Protein AF-A0A533RY03-F1 (afdb_monomer_lite)

Secondary structure (DSSP, 8-state):
---HHHHHHHHHHHHHHHHHHHHHHHHHHHHHTTT--HHHHHTSHHHHTT--HHHHHHHHT-HHHHHHHHHHHHHHHT--------

Structure (mmCIF, N/CA/C/O backbone):
data_AF-A0A533RY03-F1
#
_entry.id   AF-A0A533RY03-F1
#
loop_
_atom_site.group_PDB
_atom_site.id
_atom_site.type_symbol
_atom_site.label_atom_id
_atom_site.label_alt_id
_atom_site.label_comp_id
_atom_site.label_asym_id
_atom_site.label_entity_id
_atom_site.label_seq_id
_atom_site.pdbx_PDB_ins_code
_atom_site.Cartn_x
_atom_site.Cartn_y
_atom_site.Cartn_z
_atom_site.occupancy
_atom_site.B_iso_or_equiv
_atom_site.auth_seq_id
_atom_site.auth_comp_id
_atom_site.auth_asym_id
_atom_site.auth_atom_id
_atom_site.pdbx_PDB_model_num
ATOM 1 N N . MET A 1 1 ? 31.244 -0.951 -22.273 1.00 55.84 1 MET A N 1
ATOM 2 C CA . MET A 1 1 ? 30.258 0.059 -22.710 1.00 55.84 1 MET A CA 1
ATOM 3 C C . MET A 1 1 ? 28.923 -0.653 -22.752 1.00 55.84 1 MET A C 1
ATOM 5 O O . MET A 1 1 ? 28.881 -1.710 -23.369 1.00 55.84 1 MET A O 1
ATOM 9 N N . ALA A 1 2 ? 27.907 -0.167 -22.038 1.00 71.19 2 ALA A N 1
ATOM 10 C CA . ALA A 1 2 ? 26.570 -0.759 -22.102 1.00 71.19 2 ALA A CA 1
ATOM 11 C C . ALA A 1 2 ? 26.026 -0.618 -23.531 1.00 71.19 2 ALA A C 1
ATOM 13 O O . ALA A 1 2 ? 26.230 0.424 -24.162 1.00 71.19 2 ALA A O 1
ATOM 14 N N . SER A 1 3 ? 25.406 -1.671 -24.064 1.00 86.88 3 SER A N 1
ATOM 15 C CA . SER A 1 3 ? 24.765 -1.607 -25.374 1.00 86.88 3 SER A CA 1
ATOM 16 C C . SER A 1 3 ? 23.522 -0.726 -25.282 1.00 86.88 3 SER A C 1
ATOM 18 O O . SER A 1 3 ? 22.862 -0.672 -24.248 1.00 86.88 3 SER A O 1
ATOM 20 N N . ILE A 1 4 ? 23.146 -0.072 -26.382 1.00 81.12 4 ILE A N 1
ATOM 21 C CA . ILE A 1 4 ? 21.883 0.682 -26.472 1.00 81.12 4 ILE A CA 1
ATOM 22 C C . ILE A 1 4 ? 20.691 -0.217 -26.104 1.00 81.12 4 ILE A C 1
ATOM 24 O O . ILE A 1 4 ? 19.736 0.244 -25.487 1.00 81.12 4 ILE A O 1
ATOM 28 N N . ASN A 1 5 ? 20.773 -1.511 -26.425 1.00 81.75 5 ASN A N 1
ATOM 29 C CA . ASN A 1 5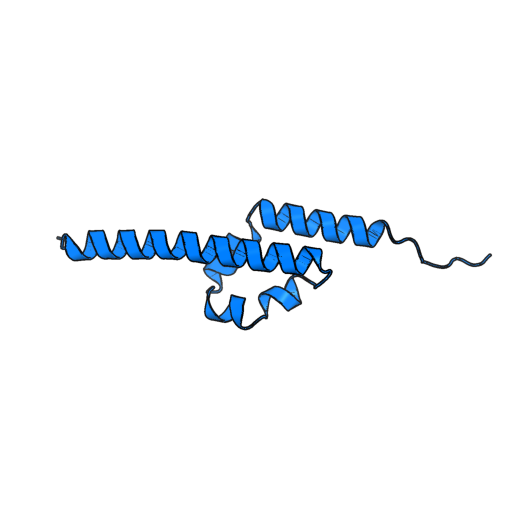 ? 19.750 -2.484 -26.061 1.00 81.75 5 ASN A CA 1
ATOM 30 C C . ASN A 1 5 ? 19.651 -2.709 -24.543 1.00 81.75 5 ASN A C 1
ATOM 32 O O . ASN A 1 5 ? 18.549 -2.893 -24.042 1.00 81.75 5 ASN A O 1
ATOM 36 N N . ASP A 1 6 ? 20.774 -2.657 -23.821 1.00 80.31 6 ASP A N 1
ATOM 37 C CA . ASP A 1 6 ? 20.792 -2.804 -22.361 1.00 80.31 6 ASP A CA 1
ATOM 38 C C . ASP A 1 6 ? 20.141 -1.577 -21.709 1.00 80.31 6 ASP A C 1
ATOM 40 O O . ASP A 1 6 ? 19.264 -1.714 -20.871 1.00 80.31 6 ASP A O 1
ATOM 44 N N . ILE A 1 7 ? 20.457 -0.373 -22.201 1.00 77.62 7 ILE A N 1
ATOM 45 C CA . ILE A 1 7 ? 19.878 0.887 -21.704 1.00 77.62 7 ILE A CA 1
ATOM 46 C C . ILE A 1 7 ? 18.359 0.938 -21.927 1.00 77.62 7 ILE A C 1
ATOM 48 O O . ILE A 1 7 ? 17.610 1.348 -21.043 1.00 77.62 7 ILE A O 1
ATOM 52 N N . VAL A 1 8 ? 17.893 0.534 -23.113 1.00 74.75 8 VAL A N 1
ATOM 53 C CA . VAL A 1 8 ? 16.456 0.481 -23.421 1.00 74.75 8 VAL A CA 1
ATOM 54 C C . VAL A 1 8 ? 15.768 -0.567 -22.552 1.00 74.75 8 VAL A C 1
ATOM 56 O O . VAL A 1 8 ? 14.702 -0.295 -22.011 1.00 74.75 8 VAL A O 1
ATOM 59 N N . LYS A 1 9 ? 16.375 -1.743 -22.384 1.00 73.81 9 LYS A N 1
ATOM 60 C CA . LYS A 1 9 ? 15.825 -2.807 -21.548 1.00 73.81 9 LYS A CA 1
ATOM 61 C C . LYS A 1 9 ? 15.700 -2.368 -20.087 1.00 73.81 9 LYS A C 1
ATOM 63 O O . LYS A 1 9 ? 14.607 -2.474 -19.548 1.00 73.81 9 LYS A O 1
ATOM 68 N N . ASP A 1 10 ? 16.750 -1.801 -19.502 1.00 73.31 10 ASP A N 1
ATOM 69 C CA . ASP A 1 10 ? 16.750 -1.326 -18.113 1.00 73.31 10 ASP A CA 1
ATOM 70 C C . ASP A 1 10 ? 15.699 -0.221 -17.896 1.00 73.31 10 ASP A C 1
ATOM 72 O O . ASP A 1 10 ? 14.999 -0.199 -16.886 1.00 73.31 10 ASP A O 1
ATOM 76 N N . PHE A 1 11 ? 15.528 0.673 -18.878 1.00 71.50 11 PHE A N 1
ATOM 77 C CA . PHE A 1 11 ? 14.497 1.711 -18.839 1.00 71.50 11 PHE A CA 1
ATOM 78 C C . PHE A 1 11 ? 13.074 1.133 -18.906 1.00 71.50 11 PHE A C 1
ATOM 80 O O . PHE A 1 11 ? 12.203 1.536 -18.137 1.00 71.50 11 PHE A O 1
ATOM 87 N N . PHE A 1 12 ? 12.824 0.178 -19.806 1.00 63.19 12 PHE A N 1
ATOM 88 C CA . PHE A 1 12 ? 11.524 -0.490 -19.910 1.00 63.19 12 PHE A CA 1
ATOM 89 C C . PHE A 1 12 ? 11.218 -1.372 -18.694 1.00 63.19 12 PHE A C 1
ATOM 91 O O . PHE A 1 12 ? 10.058 -1.453 -18.288 1.00 63.19 12 PHE A O 1
ATOM 98 N N . GLU A 1 13 ? 12.231 -2.018 -18.114 1.00 68.62 13 GLU A N 1
ATOM 99 C CA . GLU A 1 13 ? 12.109 -2.772 -16.867 1.00 68.62 13 GLU A CA 1
ATOM 100 C C . GLU A 1 13 ? 11.744 -1.837 -15.709 1.00 68.62 13 GLU A C 1
ATOM 102 O O . GLU A 1 13 ? 10.774 -2.128 -15.015 1.00 68.62 13 GLU A O 1
ATOM 107 N N . GLY A 1 14 ? 12.399 -0.676 -15.581 1.00 60.41 14 GLY A N 1
ATOM 108 C CA . GLY A 1 14 ? 12.053 0.339 -14.577 1.00 60.41 14 GLY A CA 1
ATOM 109 C C . GLY A 1 14 ? 10.625 0.882 -14.716 1.00 60.41 14 GLY A C 1
ATOM 110 O O . GLY A 1 14 ? 9.870 0.882 -13.751 1.00 60.41 14 GLY A O 1
ATOM 111 N N . LEU A 1 15 ? 10.201 1.252 -15.932 1.00 60.53 15 LEU A N 1
ATOM 112 C CA . LEU A 1 15 ? 8.827 1.722 -16.178 1.00 60.53 15 LEU A CA 1
ATOM 113 C C . LEU A 1 15 ? 7.760 0.653 -15.898 1.00 60.53 15 LEU A C 1
ATOM 115 O O . LEU A 1 15 ? 6.649 0.964 -15.468 1.00 60.53 15 LEU A O 1
ATOM 119 N N . SER A 1 16 ? 8.070 -0.609 -16.205 1.00 65.31 16 SER A N 1
ATOM 120 C CA . SER A 1 16 ? 7.150 -1.724 -15.960 1.00 65.31 16 SER A CA 1
ATOM 121 C C . SER A 1 16 ? 7.013 -2.022 -14.471 1.00 65.31 16 SER A C 1
ATOM 123 O O . SER A 1 16 ? 5.947 -2.466 -14.043 1.00 65.31 16 SER A O 1
ATOM 125 N N . ASP A 1 17 ? 8.074 -1.775 -13.703 1.00 71.19 17 ASP A N 1
ATOM 126 C CA . ASP A 1 17 ? 8.085 -1.915 -12.253 1.00 71.19 17 ASP A CA 1
ATOM 127 C C . ASP A 1 17 ? 7.195 -0.866 -11.588 1.00 71.19 17 ASP A C 1
ATOM 129 O O . ASP A 1 17 ? 6.306 -1.234 -10.825 1.00 71.19 17 ASP A O 1
ATOM 133 N N . ASP A 1 18 ? 7.330 0.406 -11.977 1.00 74.50 18 ASP A N 1
ATOM 134 C CA . ASP A 1 18 ? 6.509 1.506 -11.453 1.00 74.50 18 ASP A CA 1
ATOM 135 C C . ASP A 1 18 ? 5.007 1.250 -11.677 1.00 74.50 18 ASP A C 1
ATOM 137 O O . ASP A 1 18 ? 4.192 1.353 -10.760 1.00 74.50 18 ASP A O 1
ATOM 141 N N . ALA A 1 19 ? 4.629 0.830 -12.890 1.00 81.69 19 ALA A N 1
ATOM 142 C CA . ALA A 1 19 ? 3.234 0.531 -13.223 1.00 81.69 19 ALA A CA 1
ATOM 143 C C . ALA A 1 19 ? 2.695 -0.723 -12.507 1.00 81.69 19 ALA A C 1
ATOM 145 O O . ALA A 1 19 ? 1.484 -0.870 -12.304 1.00 81.69 19 ALA A O 1
ATOM 146 N N . LEU A 1 20 ? 3.565 -1.678 -12.170 1.00 85.19 20 LEU A N 1
ATOM 147 C CA . LEU A 1 20 ? 3.194 -2.861 -11.401 1.00 85.19 20 LEU A CA 1
ATOM 148 C C . LEU A 1 20 ? 3.035 -2.510 -9.920 1.00 85.19 20 LEU A C 1
ATOM 150 O O . LEU A 1 20 ? 2.047 -2.934 -9.318 1.00 85.19 20 LEU A O 1
ATOM 154 N N . GLU A 1 21 ? 3.950 -1.718 -9.363 1.00 84.75 21 GLU A N 1
ATOM 155 C CA . GLU A 1 21 ? 3.869 -1.193 -8.001 1.00 84.75 21 GLU A CA 1
ATOM 156 C C . GLU A 1 21 ? 2.582 -0.394 -7.797 1.00 84.75 21 GLU A C 1
ATOM 158 O O . GLU A 1 21 ? 1.832 -0.696 -6.869 1.00 84.75 21 GLU A O 1
ATOM 163 N N . GLU A 1 22 ? 2.255 0.529 -8.706 1.00 87.12 22 GLU A N 1
ATOM 164 C CA . GLU A 1 22 ? 1.022 1.326 -8.655 1.00 87.12 22 GLU A CA 1
ATOM 165 C C . GLU A 1 22 ? -0.229 0.433 -8.592 1.00 87.12 22 GLU A C 1
ATOM 167 O O . GLU A 1 22 ? -1.078 0.582 -7.713 1.00 87.12 22 GLU A O 1
ATOM 172 N N . ARG A 1 23 ? -0.307 -0.601 -9.438 1.00 90.75 23 ARG A N 1
ATOM 173 C CA . ARG A 1 23 ? -1.429 -1.558 -9.419 1.00 90.75 23 ARG A CA 1
ATOM 174 C C . ARG A 1 23 ? -1.507 -2.373 -8.134 1.00 90.75 23 ARG A C 1
ATOM 176 O O . ARG A 1 23 ? -2.594 -2.813 -7.752 1.00 90.75 23 ARG A O 1
ATOM 183 N N . VAL A 1 24 ? -0.370 -2.668 -7.507 1.00 90.62 24 VAL A N 1
ATOM 184 C CA . VAL A 1 24 ? -0.347 -3.375 -6.223 1.00 90.62 24 VAL A CA 1
ATOM 185 C C . VAL A 1 24 ? -0.784 -2.440 -5.095 1.00 90.62 24 VAL A C 1
ATOM 187 O O . VAL A 1 24 ? -1.586 -2.859 -4.264 1.00 90.62 24 VAL A O 1
ATOM 190 N N . VAL A 1 25 ? -0.364 -1.173 -5.108 1.00 90.69 25 VAL A N 1
ATOM 191 C CA . VAL A 1 25 ? -0.840 -0.131 -4.182 1.00 90.69 25 VAL A CA 1
ATOM 192 C C . VAL A 1 25 ? -2.360 0.012 -4.275 1.00 90.69 25 VAL A C 1
ATOM 194 O O . VAL A 1 25 ? -3.052 -0.146 -3.269 1.00 90.69 25 VAL A O 1
ATOM 197 N N . GLU A 1 26 ? -2.900 0.207 -5.481 1.00 93.31 26 GLU A N 1
ATOM 198 C CA . GLU A 1 26 ? -4.346 0.314 -5.719 1.00 93.31 26 GLU A CA 1
ATOM 199 C C . GLU A 1 26 ? -5.111 -0.922 -5.231 1.00 93.31 26 GLU A C 1
ATOM 201 O O . GLU A 1 26 ? -6.195 -0.813 -4.647 1.00 93.31 26 GLU A O 1
ATOM 206 N N . TYR A 1 27 ? -4.554 -2.115 -5.473 1.00 94.56 27 TYR A N 1
ATOM 207 C CA . TYR A 1 27 ? -5.120 -3.366 -4.983 1.00 94.56 27 TYR A CA 1
ATOM 208 C C . TYR A 1 27 ? -5.220 -3.354 -3.458 1.00 94.56 27 TYR A C 1
ATOM 210 O O . TYR A 1 27 ? -6.303 -3.598 -2.926 1.00 94.56 27 TYR A O 1
ATOM 218 N N . ILE A 1 28 ? -4.122 -3.038 -2.767 1.00 92.88 28 ILE A N 1
ATOM 219 C CA . ILE A 1 28 ? -4.074 -3.067 -1.307 1.00 92.88 28 ILE A CA 1
ATOM 220 C C . ILE A 1 28 ? -5.030 -2.021 -0.719 1.00 92.88 28 ILE A C 1
ATOM 222 O O . ILE A 1 28 ? -5.846 -2.372 0.130 1.00 92.88 28 ILE A O 1
ATOM 226 N N . VAL A 1 29 ? -5.015 -0.778 -1.216 1.00 92.19 29 VAL A N 1
ATOM 227 C CA . VAL A 1 29 ? -5.933 0.294 -0.779 1.00 92.19 29 VAL A CA 1
ATOM 228 C C . VAL A 1 29 ? -7.392 -0.147 -0.896 1.00 92.19 29 VAL A C 1
ATOM 230 O O . VAL A 1 29 ? -8.177 -0.001 0.043 1.00 92.19 29 VAL A O 1
ATOM 233 N N . ARG A 1 30 ? -7.765 -0.746 -2.032 1.00 95.31 30 ARG A N 1
ATOM 234 C CA . ARG A 1 30 ? -9.129 -1.236 -2.245 1.00 95.31 30 ARG A CA 1
ATOM 235 C C . ARG A 1 30 ? -9.516 -2.328 -1.249 1.00 95.31 30 ARG A C 1
ATOM 237 O O . ARG A 1 30 ? -10.664 -2.353 -0.813 1.00 95.31 30 ARG A O 1
ATOM 244 N N . GLU A 1 31 ? -8.613 -3.245 -0.920 1.00 94.50 31 GLU A N 1
ATOM 245 C CA . GLU A 1 31 ? -8.892 -4.307 0.052 1.00 94.50 31 GLU A CA 1
ATOM 246 C C . GLU A 1 31 ? -8.959 -3.774 1.494 1.00 94.50 31 GLU A C 1
ATOM 248 O O . GLU A 1 31 ? -9.815 -4.219 2.261 1.00 94.50 31 GLU A O 1
ATOM 253 N N . LEU A 1 32 ? -8.155 -2.763 1.843 1.00 91.31 32 LEU A N 1
ATOM 254 C CA . LEU A 1 32 ? -8.254 -2.068 3.132 1.00 91.31 32 LEU A CA 1
ATOM 255 C C . LEU A 1 32 ? -9.612 -1.374 3.297 1.00 91.31 32 LEU A C 1
ATOM 257 O O . LEU A 1 32 ? -10.256 -1.526 4.334 1.00 91.31 32 LEU A O 1
ATOM 261 N N . HIS A 1 33 ? -10.110 -0.697 2.259 1.00 90.00 33 HIS A N 1
ATOM 262 C CA . HIS A 1 33 ? -11.453 -0.099 2.275 1.00 90.00 33 H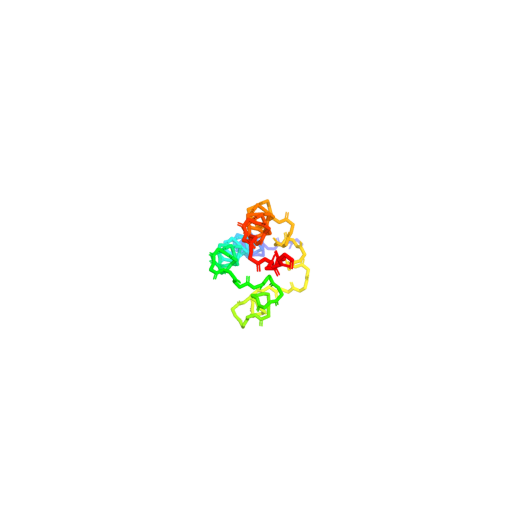IS A CA 1
ATOM 263 C C . HIS A 1 33 ? -12.588 -1.131 2.399 1.00 90.00 33 HIS A C 1
ATOM 265 O O . HIS A 1 33 ? -13.707 -0.776 2.758 1.00 90.00 33 HIS A O 1
ATOM 271 N N . LYS A 1 34 ? -12.330 -2.417 2.127 1.00 91.94 34 LYS A N 1
ATOM 272 C CA . LYS A 1 34 ? -13.284 -3.511 2.390 1.00 91.94 34 LYS A CA 1
ATOM 273 C C . LYS A 1 34 ? -13.207 -4.042 3.827 1.00 91.94 34 LYS A C 1
ATOM 275 O O . LYS A 1 34 ? -13.941 -4.967 4.162 1.00 91.94 34 LYS A O 1
ATOM 280 N N . GLY A 1 35 ? -12.314 -3.496 4.653 1.00 88.50 35 GLY A N 1
ATOM 281 C CA . GLY A 1 35 ? -12.108 -3.899 6.043 1.00 88.50 35 GLY A CA 1
ATOM 282 C C . GLY A 1 35 ? -11.153 -5.081 6.235 1.00 88.50 35 GLY A C 1
ATOM 283 O O . GLY A 1 35 ? -11.052 -5.589 7.349 1.00 88.50 35 GLY A O 1
ATOM 284 N N . ARG A 1 36 ? -10.449 -5.542 5.187 1.00 92.94 36 ARG A N 1
ATOM 285 C CA . ARG A 1 36 ? -9.412 -6.580 5.343 1.00 92.94 36 ARG A CA 1
ATOM 286 C C . ARG A 1 36 ? -8.177 -5.986 6.017 1.00 92.94 36 ARG A C 1
ATOM 288 O O . ARG A 1 36 ? -7.825 -4.836 5.765 1.00 92.94 36 ARG A O 1
ATOM 295 N N . SER A 1 37 ? -7.505 -6.766 6.862 1.00 90.25 37 SER A N 1
ATOM 296 C CA . SER A 1 37 ? -6.284 -6.305 7.537 1.00 90.25 37 SER A CA 1
ATOM 297 C C . SER A 1 37 ? -5.107 -6.208 6.562 1.00 90.25 37 SER A C 1
ATOM 299 O O . SER A 1 37 ? -4.963 -7.050 5.676 1.00 90.25 37 SER A O 1
ATOM 301 N N . LEU A 1 38 ? -4.219 -5.225 6.751 1.00 87.88 38 LEU A N 1
ATOM 302 C CA . LEU A 1 38 ? -3.042 -5.049 5.890 1.00 87.88 38 LEU A CA 1
ATOM 303 C C . LEU A 1 38 ? -2.185 -6.320 5.800 1.00 87.88 38 LEU A C 1
ATOM 305 O O . LEU A 1 38 ? -1.762 -6.702 4.715 1.00 87.88 38 LEU A O 1
ATOM 309 N N . THR A 1 39 ? -1.963 -7.002 6.925 1.00 88.94 39 THR A N 1
ATOM 310 C CA . THR A 1 39 ? -1.176 -8.242 6.978 1.00 88.94 39 THR A CA 1
ATOM 311 C C . THR A 1 39 ? -1.790 -9.366 6.153 1.00 88.94 39 THR A C 1
ATOM 313 O O . THR A 1 39 ? -1.063 -10.126 5.528 1.00 88.94 39 THR A O 1
ATOM 316 N N . GLU A 1 40 ? -3.119 -9.464 6.124 1.00 92.06 40 GLU A N 1
ATOM 317 C CA . GLU A 1 40 ? -3.812 -10.469 5.317 1.00 92.06 40 GLU A CA 1
ATOM 318 C C . GLU A 1 40 ? -3.682 -10.159 3.823 1.00 92.06 40 GLU A C 1
ATOM 320 O O . GLU A 1 40 ? -3.418 -11.053 3.026 1.00 92.06 40 GLU A O 1
ATOM 325 N N . VAL A 1 41 ? -3.805 -8.883 3.448 1.00 91.94 41 VAL A N 1
ATOM 326 C CA . VAL A 1 41 ? -3.712 -8.448 2.049 1.00 91.94 41 VAL A CA 1
ATOM 327 C C . VAL A 1 41 ? -2.281 -8.566 1.511 1.00 91.94 41 VAL A C 1
ATOM 329 O O . VAL A 1 41 ? -2.085 -8.958 0.363 1.00 91.94 41 VAL A O 1
ATOM 332 N N . LEU A 1 42 ? -1.260 -8.279 2.328 1.00 88.94 42 LEU A N 1
ATOM 333 C CA . LEU A 1 42 ? 0.147 -8.473 1.946 1.00 88.94 42 LEU A CA 1
ATOM 334 C C . LEU A 1 42 ? 0.493 -9.948 1.697 1.00 88.94 42 LEU A C 1
ATOM 336 O O . LEU A 1 42 ? 1.387 -10.253 0.906 1.00 88.94 42 LEU A O 1
ATOM 340 N N . ASP A 1 43 ? -0.237 -10.857 2.337 1.00 91.44 43 ASP A N 1
ATOM 341 C CA . ASP A 1 43 ? -0.067 -12.296 2.191 1.00 91.44 43 ASP A CA 1
ATOM 342 C C . ASP A 1 43 ? -0.760 -12.874 0.948 1.00 91.44 43 ASP A C 1
ATOM 344 O O . ASP A 1 43 ? -0.514 -14.040 0.601 1.00 91.44 43 ASP A O 1
ATOM 348 N N . ASP A 1 44 ? -1.572 -12.069 0.251 1.00 93.94 44 ASP A N 1
ATOM 349 C CA . ASP A 1 44 ? -2.310 -12.499 -0.929 1.00 93.94 44 ASP A CA 1
ATOM 350 C C . ASP A 1 44 ? -1.346 -12.936 -2.052 1.00 93.94 44 ASP A C 1
ATOM 352 O O . ASP A 1 44 ? -0.360 -12.247 -2.349 1.00 93.94 44 ASP A O 1
ATOM 356 N N . PRO A 1 45 ? -1.652 -14.034 -2.781 1.00 92.38 45 PRO A N 1
ATOM 357 C CA . PRO A 1 45 ? -0.835 -14.485 -3.909 1.00 92.38 45 PRO A C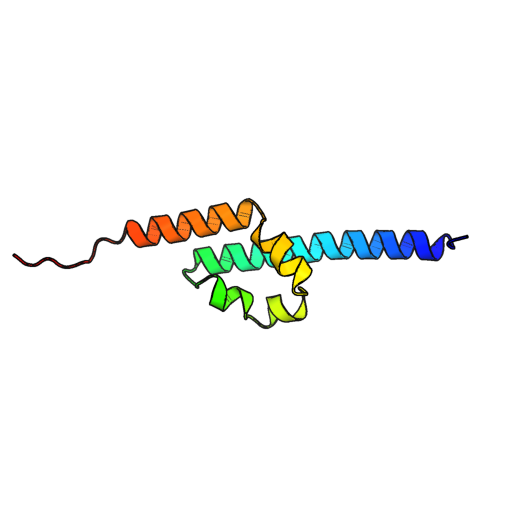A 1
ATOM 358 C C . PRO A 1 45 ? -0.641 -13.410 -4.979 1.00 92.38 45 PRO A C 1
ATOM 360 O O . PRO A 1 45 ? 0.345 -13.427 -5.711 1.00 92.38 45 PRO A O 1
ATOM 363 N N . TYR A 1 46 ? -1.583 -12.470 -5.101 1.00 90.44 46 TYR A N 1
ATOM 364 C CA . TYR A 1 46 ? -1.443 -11.354 -6.026 1.00 90.44 46 TYR A CA 1
ATOM 365 C C . TYR A 1 46 ? -0.247 -10.464 -5.664 1.00 90.44 46 TYR A C 1
ATOM 367 O O . TYR A 1 46 ? 0.518 -10.122 -6.566 1.00 90.44 46 TYR A O 1
ATOM 375 N N . VAL A 1 47 ? -0.075 -10.154 -4.375 1.00 89.50 47 VAL A N 1
ATOM 376 C CA . VAL A 1 47 ? 0.970 -9.274 -3.836 1.00 89.50 47 VAL A CA 1
ATOM 377 C C . VAL A 1 47 ? 2.306 -10.012 -3.750 1.00 89.50 47 VAL A C 1
ATOM 379 O O . VAL A 1 47 ? 3.287 -9.557 -4.335 1.00 89.50 47 VAL A O 1
ATOM 382 N N . ARG A 1 48 ? 2.338 -11.202 -3.133 1.00 89.50 48 ARG A N 1
ATOM 383 C CA . ARG A 1 48 ? 3.571 -11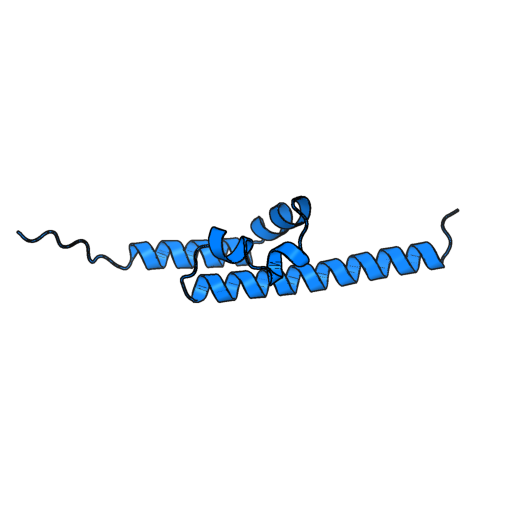.998 -2.967 1.00 89.50 48 ARG A CA 1
ATOM 384 C C . ARG A 1 48 ? 4.245 -12.402 -4.277 1.00 89.50 48 ARG A C 1
ATOM 386 O O . ARG A 1 48 ? 5.463 -12.499 -4.335 1.00 89.50 48 ARG A O 1
ATOM 393 N N . ASN A 1 49 ? 3.471 -12.641 -5.336 1.00 89.38 49 ASN A N 1
ATOM 394 C CA . ASN A 1 49 ? 4.032 -13.008 -6.641 1.00 89.38 49 ASN A CA 1
ATOM 395 C C . ASN A 1 49 ? 4.540 -11.800 -7.446 1.00 89.38 49 ASN A C 1
ATOM 397 O O . ASN A 1 49 ? 5.074 -11.984 -8.537 1.00 89.38 49 ASN A O 1
ATOM 401 N N . ARG A 1 50 ? 4.301 -10.575 -6.965 1.00 84.94 50 ARG A N 1
ATOM 402 C CA . ARG A 1 50 ? 4.561 -9.328 -7.700 1.00 84.94 50 ARG A CA 1
ATOM 403 C C . ARG A 1 50 ? 5.561 -8.421 -6.999 1.00 84.94 50 ARG A C 1
ATOM 405 O O . ARG A 1 50 ? 6.295 -7.719 -7.681 1.00 84.94 50 ARG A O 1
ATOM 412 N N . LEU A 1 51 ? 5.624 -8.463 -5.672 1.00 84.44 51 LEU A N 1
ATOM 413 C CA . LEU A 1 51 ? 6.593 -7.709 -4.890 1.00 84.44 51 LEU A CA 1
ATOM 414 C C . LEU A 1 51 ? 7.613 -8.650 -4.252 1.00 84.44 51 LEU A C 1
ATOM 416 O O . LEU A 1 51 ? 7.262 -9.703 -3.726 1.00 84.44 51 LEU A O 1
ATOM 420 N N . ASN A 1 52 ? 8.878 -8.237 -4.276 1.00 81.4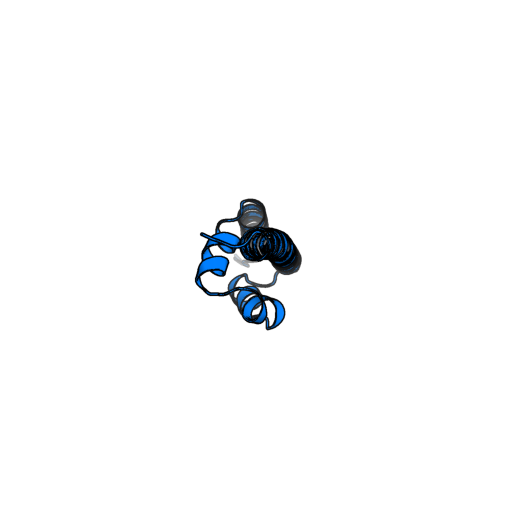4 52 ASN A N 1
ATOM 421 C CA . ASN A 1 52 ? 9.902 -8.798 -3.401 1.00 81.44 52 ASN A CA 1
ATOM 422 C C . ASN A 1 52 ? 9.909 -8.034 -2.061 1.00 81.44 52 ASN A C 1
ATOM 424 O O . ASN A 1 52 ? 9.312 -6.962 -1.947 1.00 81.44 52 ASN A O 1
ATOM 428 N N . ASP A 1 53 ? 10.604 -8.556 -1.051 1.00 77.44 53 ASP A N 1
ATOM 429 C CA . ASP A 1 53 ? 10.607 -7.972 0.302 1.00 77.44 53 ASP A CA 1
ATOM 430 C C . ASP A 1 53 ? 11.089 -6.510 0.350 1.00 77.44 53 ASP A C 1
ATOM 432 O O . ASP A 1 53 ? 10.689 -5.741 1.225 1.00 77.44 53 ASP A O 1
ATOM 436 N N . GLU A 1 54 ? 11.957 -6.110 -0.580 1.00 77.06 54 GLU A N 1
ATOM 437 C CA . GLU A 1 54 ? 12.469 -4.743 -0.676 1.00 77.06 54 GLU A CA 1
ATOM 438 C C . GLU A 1 54 ? 11.399 -3.784 -1.214 1.00 77.06 54 GLU A C 1
ATOM 440 O O . GLU A 1 54 ? 11.132 -2.747 -0.605 1.00 77.06 54 GLU A O 1
ATOM 445 N N . LYS A 1 55 ? 10.687 -4.188 -2.268 1.00 75.94 55 LYS A N 1
ATOM 446 C CA . LYS A 1 55 ? 9.560 -3.437 -2.832 1.00 75.94 55 LYS A CA 1
ATOM 447 C C . LYS A 1 55 ? 8.363 -3.388 -1.899 1.00 75.94 55 LYS A C 1
ATOM 449 O O . LYS A 1 55 ? 7.676 -2.377 -1.859 1.00 75.94 55 LYS A O 1
ATOM 454 N N . VAL A 1 56 ? 8.132 -4.421 -1.085 1.00 79.06 56 VAL A N 1
ATOM 455 C CA . VAL A 1 56 ? 7.097 -4.365 -0.037 1.00 79.06 56 VAL A CA 1
ATOM 456 C C . VAL A 1 56 ? 7.356 -3.191 0.910 1.00 79.06 56 VAL A C 1
ATOM 458 O O . VAL A 1 56 ? 6.420 -2.473 1.250 1.00 79.06 56 VAL A O 1
ATOM 461 N N . LYS A 1 57 ? 8.611 -2.929 1.297 1.00 79.56 57 LYS A N 1
ATOM 462 C CA . LYS A 1 57 ? 8.940 -1.774 2.153 1.00 79.56 57 LYS A CA 1
ATOM 463 C C . LYS A 1 57 ? 8.670 -0.442 1.456 1.00 79.56 57 LYS A C 1
ATOM 465 O O . LYS A 1 57 ? 8.168 0.476 2.098 1.00 79.56 57 LYS A O 1
ATOM 470 N N . GLN A 1 58 ? 8.985 -0.350 0.165 1.00 76.50 58 GLN A N 1
ATOM 471 C CA . GLN A 1 58 ? 8.715 0.835 -0.649 1.00 76.50 58 GLN A CA 1
ATOM 472 C C . GLN A 1 58 ? 7.206 1.091 -0.783 1.00 76.50 58 GLN A C 1
ATOM 474 O O . GLN A 1 58 ? 6.740 2.197 -0.520 1.00 76.50 58 GLN A O 1
ATOM 479 N N . VAL A 1 59 ? 6.435 0.046 -1.090 1.00 79.12 59 VAL A N 1
ATOM 480 C CA . VAL A 1 59 ? 4.975 0.096 -1.242 1.00 79.12 59 VAL A CA 1
ATOM 481 C C . VAL A 1 59 ? 4.283 0.445 0.076 1.00 79.12 59 VAL A C 1
ATOM 483 O O . VAL A 1 59 ? 3.415 1.310 0.090 1.00 79.12 59 VAL A O 1
ATOM 486 N N . VAL A 1 60 ? 4.685 -0.144 1.207 1.00 76.50 60 VAL A N 1
ATOM 487 C CA . VAL A 1 60 ? 4.103 0.176 2.529 1.00 76.50 60 VAL A CA 1
ATOM 488 C C . VAL A 1 60 ? 4.373 1.629 2.950 1.00 76.50 60 VAL A C 1
ATOM 490 O O . VAL A 1 60 ? 3.593 2.200 3.708 1.00 76.50 60 VAL A O 1
ATOM 493 N N . GLY A 1 61 ? 5.440 2.252 2.442 1.00 76.88 61 GLY A N 1
ATOM 494 C CA . GLY A 1 61 ? 5.736 3.672 2.652 1.00 76.88 61 GLY A CA 1
ATOM 495 C C . GLY A 1 61 ? 4.946 4.634 1.756 1.00 76.88 61 GLY A C 1
ATOM 496 O O . GLY A 1 61 ? 5.132 5.846 1.869 1.00 76.88 61 GLY A O 1
ATOM 497 N N . ASN A 1 62 ? 4.096 4.131 0.858 1.00 84.12 62 ASN A N 1
ATOM 498 C CA . ASN A 1 62 ? 3.324 4.960 -0.060 1.00 84.12 62 ASN A CA 1
ATOM 499 C C . ASN A 1 62 ? 2.240 5.766 0.687 1.00 84.12 62 ASN A C 1
ATOM 501 O O . ASN A 1 62 ? 1.501 5.229 1.515 1.00 84.12 62 ASN A O 1
ATOM 505 N N . ALA A 1 63 ? 2.130 7.059 0.366 1.00 83.06 63 ALA A N 1
ATOM 506 C CA . ALA A 1 63 ? 1.208 7.985 1.022 1.00 83.06 63 ALA A CA 1
ATOM 507 C C . ALA A 1 63 ? -0.269 7.564 0.908 1.00 83.06 63 ALA A C 1
ATOM 509 O O . ALA A 1 63 ? -1.013 7.707 1.879 1.00 83.06 63 ALA A O 1
ATOM 510 N N . ASP A 1 64 ? -0.684 6.998 -0.227 1.00 83.06 64 ASP A N 1
ATOM 511 C CA . ASP A 1 64 ? -2.064 6.555 -0.447 1.00 83.06 64 ASP A CA 1
ATOM 512 C C . ASP A 1 64 ? -2.406 5.345 0.429 1.00 83.06 64 ASP A C 1
ATOM 514 O O . ASP A 1 64 ? -3.505 5.247 0.979 1.00 83.06 64 ASP A O 1
ATOM 518 N N . LEU A 1 65 ? -1.441 4.441 0.621 1.00 85.00 65 LEU A N 1
ATOM 519 C CA . LEU A 1 65 ? -1.591 3.296 1.517 1.00 85.00 65 LEU A CA 1
ATOM 520 C C . LEU A 1 65 ? -1.665 3.708 2.981 1.00 85.00 65 LEU A C 1
ATOM 522 O O . LEU A 1 65 ? -2.506 3.191 3.718 1.00 85.00 65 LEU A O 1
ATOM 526 N N . ILE A 1 66 ? -0.816 4.650 3.390 1.00 86.75 66 ILE A N 1
ATOM 527 C CA . ILE A 1 66 ? -0.839 5.214 4.741 1.00 86.75 66 ILE A CA 1
ATOM 528 C C . ILE A 1 66 ? -2.203 5.861 5.005 1.00 86.75 66 ILE A C 1
ATOM 530 O O . ILE A 1 66 ? -2.840 5.542 6.006 1.00 86.75 66 ILE A O 1
ATOM 534 N N . ALA A 1 67 ? -2.697 6.688 4.080 1.00 86.56 67 ALA A N 1
ATOM 535 C CA . ALA A 1 67 ? -3.998 7.340 4.209 1.00 86.56 67 ALA A CA 1
ATOM 536 C C . ALA A 1 67 ? -5.159 6.331 4.290 1.00 86.56 67 ALA A C 1
ATOM 538 O O . ALA A 1 67 ? -6.056 6.472 5.126 1.00 86.56 67 ALA A O 1
ATOM 539 N N . ALA A 1 68 ? -5.138 5.280 3.463 1.00 87.06 68 ALA A N 1
ATOM 540 C CA . ALA A 1 68 ? -6.146 4.221 3.504 1.00 87.06 68 ALA A CA 1
ATOM 541 C C . ALA A 1 68 ? -6.131 3.461 4.843 1.00 87.06 68 ALA A C 1
ATOM 543 O O . ALA A 1 68 ? -7.187 3.169 5.412 1.00 87.06 68 ALA A O 1
ATOM 544 N N . LEU A 1 69 ? -4.940 3.180 5.377 1.00 86.38 69 LEU A N 1
ATOM 545 C CA . LEU A 1 69 ? -4.777 2.528 6.674 1.00 86.38 69 LEU A CA 1
ATOM 546 C C . LEU A 1 69 ? -5.272 3.419 7.824 1.00 86.38 69 LEU A C 1
ATOM 548 O O . LEU A 1 69 ? -5.996 2.945 8.698 1.00 86.38 69 LEU A O 1
ATOM 552 N N . GLU A 1 70 ? -4.942 4.711 7.811 1.00 86.56 70 GLU A N 1
ATOM 553 C CA . GLU A 1 70 ? -5.443 5.687 8.786 1.00 86.56 70 GLU A CA 1
ATOM 554 C C . GLU A 1 70 ? -6.974 5.777 8.770 1.00 86.56 70 GLU A C 1
ATOM 556 O O . GLU A 1 70 ? -7.600 5.840 9.835 1.00 86.56 70 GLU A O 1
ATOM 561 N N . SER A 1 71 ? -7.587 5.735 7.582 1.00 86.44 71 SER A N 1
ATOM 562 C CA . SER A 1 71 ? -9.046 5.701 7.437 1.00 86.44 71 SER A CA 1
ATOM 563 C C . SER A 1 71 ? -9.637 4.450 8.079 1.00 86.44 71 SER A C 1
ATOM 565 O O . SER A 1 71 ? -10.531 4.563 8.916 1.00 86.44 71 SER A O 1
ATOM 567 N N . GLN A 1 72 ? -9.095 3.269 7.771 1.00 84.44 72 GLN A N 1
ATOM 568 C CA . GLN A 1 72 ? -9.562 1.999 8.336 1.00 84.44 72 GLN A CA 1
ATOM 569 C C . GLN A 1 72 ? -9.441 1.969 9.870 1.00 84.44 72 GLN A C 1
ATOM 571 O O . GLN A 1 72 ? -10.360 1.538 10.575 1.00 84.44 72 GLN A O 1
ATOM 576 N N . ILE A 1 73 ? -8.320 2.455 10.408 1.00 84.25 73 ILE A N 1
ATOM 577 C CA . ILE A 1 73 ? -8.097 2.567 11.854 1.00 84.25 73 ILE A CA 1
ATOM 578 C C . ILE A 1 73 ? -9.130 3.520 12.470 1.00 84.25 73 ILE A C 1
ATOM 580 O O . ILE A 1 73 ? -9.781 3.186 13.461 1.00 84.25 73 ILE A O 1
ATOM 584 N N . SER A 1 74 ? -9.327 4.689 11.862 1.00 85.06 74 SER A N 1
ATOM 585 C CA . SER A 1 74 ? -10.288 5.691 12.330 1.00 85.06 74 SER A CA 1
ATOM 586 C C . SER A 1 74 ? -11.728 5.176 12.304 1.00 85.06 74 SER A C 1
ATOM 588 O O . SER A 1 74 ? -12.500 5.457 13.219 1.00 85.06 74 SER A O 1
ATOM 590 N N . GLU A 1 75 ? -12.104 4.419 11.275 1.00 81.81 75 GLU A N 1
ATOM 591 C CA . GLU A 1 75 ? -13.406 3.754 11.168 1.00 81.81 75 GLU A CA 1
ATOM 592 C C . GLU A 1 75 ? -13.598 2.704 12.262 1.00 81.81 75 GLU A C 1
ATOM 594 O O . GLU A 1 75 ? -14.651 2.670 12.898 1.00 81.81 75 GLU A O 1
ATOM 599 N N . SER A 1 76 ? -12.559 1.922 12.554 1.00 74.69 76 SER A N 1
ATOM 600 C CA . SER A 1 76 ? -12.584 0.919 13.624 1.00 74.69 76 SER A CA 1
ATOM 601 C C . SER A 1 76 ? -12.804 1.554 15.003 1.00 74.69 76 SER A C 1
ATOM 603 O O . SER A 1 76 ? -13.546 1.017 15.821 1.00 74.69 76 SER A O 1
ATOM 605 N N . PHE A 1 77 ? -12.234 2.738 15.256 1.00 74.44 77 PHE A N 1
ATOM 606 C CA . PHE A 1 77 ? -12.477 3.497 16.492 1.00 74.44 77 PHE A CA 1
ATOM 607 C C . PHE A 1 77 ? -13.850 4.189 16.538 1.00 74.44 77 PHE A C 1
ATOM 609 O O . PHE A 1 77 ? -14.376 4.440 17.623 1.00 74.44 77 PHE A O 1
ATOM 616 N N . LYS A 1 78 ? -14.450 4.495 15.380 1.00 71.88 78 LYS A N 1
ATOM 617 C CA . LYS A 1 78 ? -15.807 5.059 15.262 1.00 71.88 78 LYS A CA 1
ATOM 618 C C . LYS A 1 78 ? -16.917 4.019 15.388 1.00 71.88 78 LYS A C 1
ATOM 620 O O . LYS A 1 78 ? -18.081 4.411 15.334 1.00 71.88 78 LYS A O 1
ATOM 625 N N . ALA A 1 79 ? -16.592 2.745 15.591 1.00 60.72 79 ALA A N 1
ATOM 626 C CA . ALA A 1 79 ? -17.540 1.714 15.989 1.00 60.72 79 ALA A CA 1
ATOM 627 C C . ALA A 1 79 ? -17.509 1.511 17.522 1.00 60.72 79 ALA A C 1
ATOM 629 O O . ALA A 1 79 ? -16.989 0.500 17.995 1.00 60.72 79 ALA A O 1
ATOM 630 N N . PRO A 1 80 ? -18.031 2.447 18.346 1.00 53.53 80 PRO A N 1
ATOM 631 C CA . PRO A 1 80 ? -18.227 2.206 19.761 1.00 53.53 80 PRO A CA 1
ATOM 632 C C . PRO A 1 80 ? -19.458 1.312 19.926 1.00 53.53 80 PRO A C 1
ATOM 634 O O . PRO A 1 80 ? -20.552 1.787 20.209 1.00 53.53 80 PRO A O 1
ATOM 637 N N . ASP A 1 81 ? -19.272 0.008 19.760 1.00 59.38 81 ASP A N 1
ATOM 638 C CA . ASP A 1 81 ? -20.128 -0.983 20.411 1.00 59.38 81 ASP A CA 1
ATOM 639 C C . AS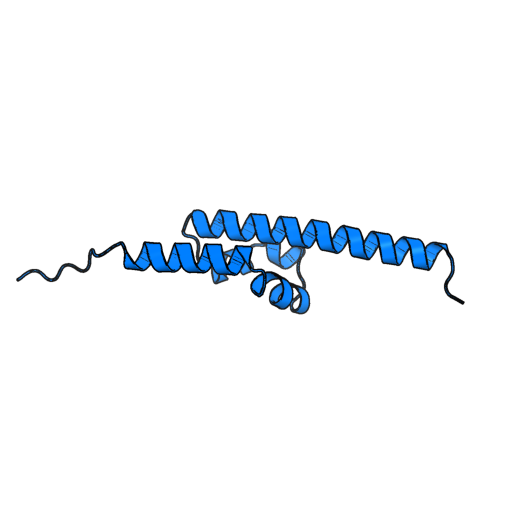P A 1 81 ? -19.270 -1.814 21.366 1.00 59.38 81 ASP A C 1
ATOM 641 O O . ASP A 1 81 ? -19.025 -3.005 21.197 1.00 59.38 81 ASP A O 1
ATOM 645 N N . LEU A 1 82 ? -18.723 -1.127 22.370 1.00 58.84 82 LEU A N 1
ATOM 646 C CA . LEU A 1 82 ? -18.265 -1.774 23.589 1.00 58.84 82 LEU A CA 1
ATOM 647 C C . LEU A 1 82 ? -19.317 -1.478 24.648 1.00 58.84 82 LEU A C 1
ATOM 649 O O . LEU A 1 82 ? -19.306 -0.431 25.295 1.00 58.84 82 LEU A O 1
ATOM 653 N N . GLY A 1 83 ? -20.267 -2.407 24.741 1.00 57.53 83 GLY A N 1
ATOM 654 C CA . GLY A 1 83 ? -21.376 -2.402 25.678 1.00 57.53 83 GLY A CA 1
ATOM 655 C C . GLY A 1 83 ? -20.921 -2.374 27.133 1.00 57.53 83 GLY A C 1
ATOM 656 O O . GLY A 1 83 ? -20.876 -3.400 27.808 1.00 57.53 83 GLY A O 1
ATOM 657 N N . PHE A 1 84 ? -20.688 -1.175 27.652 1.00 58.19 84 PHE A N 1
ATOM 658 C CA . PHE A 1 84 ? -20.792 -0.916 29.079 1.00 58.19 84 PHE A CA 1
ATOM 659 C C . PHE A 1 84 ? -22.279 -0.775 29.414 1.00 58.19 84 PHE A C 1
ATOM 661 O O . PHE A 1 84 ? -22.837 0.321 29.432 1.00 58.19 84 PHE A O 1
ATOM 668 N N . SER A 1 85 ? -22.940 -1.919 29.612 1.00 53.69 85 SER A N 1
ATOM 669 C CA . SER A 1 85 ? -24.187 -1.941 30.375 1.00 53.69 85 SER A CA 1
ATOM 670 C C . SER A 1 85 ? -23.892 -1.537 31.820 1.00 53.69 85 SER A C 1
ATOM 672 O O . SER A 1 85 ? -22.834 -1.868 32.356 1.00 53.69 85 SER A O 1
ATOM 674 N N . SER A 1 86 ? -24.829 -0.758 32.357 1.00 52.62 86 SER A N 1
ATOM 675 C CA . SER A 1 86 ? -24.824 -0.019 33.624 1.00 52.62 86 SER A CA 1
ATOM 676 C C . SER A 1 86 ? -24.491 -0.820 34.878 1.00 52.62 86 SER A C 1
ATOM 678 O O . SER A 1 86 ? -24.752 -2.041 34.901 1.00 52.62 86 SER A O 1
#

Radius of gyration: 18.46 Å; chains: 1; bounding box: 55×22×60 Å

pLDDT: mean 80.37, std 11.34, range [52.62, 95.31]

Foldseek 3Di:
DDDPVNVVVVVVVVVVLVVLLVVLLVQLLVVLVVVDDSVVSCPDPSNPVNDDPVSVVVSCPDPSNVVSNVVSVVVVVVPPPPDPDD

Sequence (86 aa):
MASINDIVKDFFEGLSDDALEERVVEYIVRELHKGRSLTEVLDDPYVRNRLNDEKVKQVVGNADLIAALESQISESFKAPDLGFSS